Protein AF-A0A0Q4CAH5-F1 (afdb_monomer)

pLDDT: mean 85.8, std 16.08, range [36.84, 98.38]

Radius of gyration: 21.24 Å; Cα contacts (8 Å, |Δi|>4): 139; chains: 1; bounding box: 68×34×59 Å

Solvent-accessible surface area (backbone atoms only — not comparable to full-atom values): 9727 Å² total; per-residue (Å²): 132,86,78,57,84,65,54,64,58,37,72,72,32,69,53,80,84,37,87,45,53,77,72,37,86,47,61,78,42,57,72,58,44,36,51,49,37,46,50,56,37,55,53,45,69,64,48,43,64,56,36,36,74,70,68,78,38,57,64,71,57,48,50,54,51,51,53,28,36,49,38,50,31,36,29,37,44,18,53,72,70,58,47,84,58,63,48,62,73,92,46,48,67,53,35,48,53,52,40,52,51,52,48,48,53,51,37,50,55,20,59,78,68,78,43,72,49,71,69,55,48,54,52,44,40,37,48,49,19,59,47,53,57,71,38,93,84,40,57,59,68,59,54,30,53,52,51,44,50,53,53,51,52,51,51,51,53,52,52,53,66,71,63,57,69,77,79,78,74,80,81,124

Nearest PDB structures (foldseek):
  2rld-assembly1_B  TM=5.161E-01  e=2.161E-01  Bacteroides thetaiotaomicron VPI-5482
  2rld-assembly1_E  TM=5.216E-01  e=5.376E-01  Bacteroides thetaiotaomicron VPI-5482
  2rld-assembly1_D  TM=4.704E-01  e=2.219E+00  Bacteroides thetaiotaomicron VPI-5482

Structure (mmCIF, N/CA/C/O backbone):
data_AF-A0A0Q4CAH5-F1
#
_entry.id   AF-A0A0Q4CAH5-F1
#
loop_
_atom_site.group_PDB
_atom_site.id
_atom_site.type_symbol
_atom_site.label_atom_id
_atom_site.label_alt_id
_atom_site.label_comp_id
_atom_site.label_asym_id
_atom_site.label_entity_id
_atom_site.label_seq_id
_atom_site.pdbx_PDB_ins_code
_atom_site.Cartn_x
_atom_site.Cartn_y
_atom_site.Cartn_z
_atom_site.occupancy
_atom_site.B_iso_or_equiv
_atom_site.auth_seq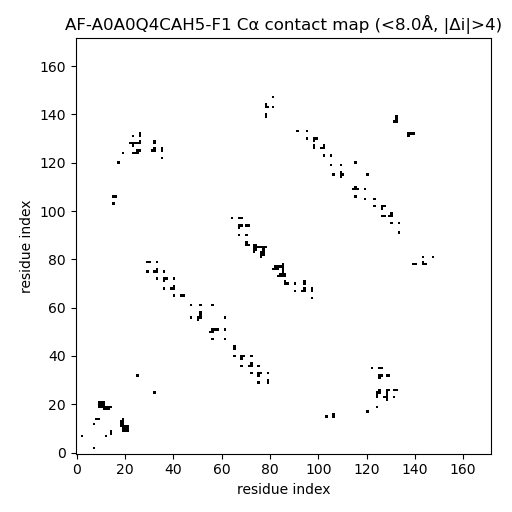_id
_atom_site.auth_comp_id
_atom_site.auth_asym_id
_atom_site.auth_atom_id
_atom_site.pdbx_PDB_model_num
ATOM 1 N N . MET A 1 1 ? -16.200 12.666 -22.962 1.00 37.78 1 MET A N 1
ATOM 2 C CA . MET A 1 1 ? -15.713 11.480 -22.227 1.00 37.78 1 MET A CA 1
ATOM 3 C C . MET A 1 1 ? -16.394 11.469 -20.871 1.00 37.78 1 MET A C 1
ATOM 5 O O . MET A 1 1 ? -16.226 12.427 -20.129 1.00 37.78 1 MET A O 1
ATOM 9 N N . ASN A 1 2 ? -17.229 10.465 -20.598 1.00 36.84 2 ASN A N 1
ATOM 10 C CA . ASN A 1 2 ? -17.862 10.298 -19.287 1.00 36.84 2 ASN A CA 1
ATOM 11 C C . ASN A 1 2 ? -16.772 9.969 -18.264 1.00 36.84 2 ASN A C 1
ATOM 13 O O . ASN A 1 2 ? -16.059 8.984 -18.446 1.00 36.84 2 ASN A O 1
ATOM 17 N N . ARG A 1 3 ? -16.631 10.789 -17.217 1.00 42.47 3 ARG A N 1
ATOM 18 C CA . ARG A 1 3 ? -15.782 10.445 -16.073 1.00 42.47 3 ARG A CA 1
ATOM 19 C C . ARG A 1 3 ? -16.365 9.194 -15.403 1.00 42.47 3 ARG A C 1
ATOM 21 O O . ARG A 1 3 ? -17.568 9.180 -15.137 1.00 42.47 3 ARG A O 1
ATOM 28 N N . PRO A 1 4 ? -15.573 8.142 -15.148 1.00 45.41 4 PRO A N 1
ATOM 29 C CA . PRO A 1 4 ? -16.056 7.003 -14.384 1.00 45.41 4 PRO A CA 1
ATOM 30 C C . PRO A 1 4 ? -16.507 7.462 -12.988 1.00 45.41 4 PRO A C 1
ATOM 32 O O . PRO A 1 4 ? -15.860 8.287 -12.346 1.00 45.41 4 PRO A O 1
ATOM 35 N N . ARG A 1 5 ? -17.630 6.908 -12.516 1.00 52.06 5 ARG A N 1
ATOM 36 C CA . ARG A 1 5 ? -18.368 7.283 -11.287 1.00 52.06 5 ARG A CA 1
ATOM 37 C C . ARG A 1 5 ? -17.530 7.251 -9.994 1.00 52.06 5 ARG A C 1
ATOM 39 O O . ARG A 1 5 ? -17.939 7.780 -8.969 1.00 52.06 5 ARG A O 1
ATOM 46 N N . PHE A 1 6 ? -16.364 6.608 -10.027 1.00 51.28 6 PHE A N 1
ATOM 47 C CA . PHE A 1 6 ? -15.406 6.551 -8.925 1.00 51.28 6 PHE A CA 1
ATOM 48 C C . PHE A 1 6 ? -14.416 7.730 -8.932 1.00 51.28 6 PHE A C 1
ATOM 50 O O . PHE A 1 6 ? -14.071 8.220 -7.861 1.00 51.28 6 PHE A O 1
ATOM 57 N N . MET A 1 7 ? -14.042 8.266 -10.102 1.00 49.19 7 MET A N 1
ATOM 58 C CA . MET A 1 7 ? -13.255 9.505 -10.183 1.00 49.19 7 MET A CA 1
ATOM 59 C C . MET A 1 7 ? -14.029 10.697 -9.602 1.00 49.19 7 MET A C 1
ATOM 61 O O . MET A 1 7 ? -13.418 11.632 -9.104 1.00 49.19 7 MET A O 1
ATOM 65 N N . GLU A 1 8 ? -15.365 10.647 -9.545 1.00 49.75 8 GLU A N 1
ATOM 66 C CA . GLU A 1 8 ? -16.169 11.633 -8.802 1.00 49.75 8 GLU A CA 1
ATOM 67 C C . GLU A 1 8 ? -15.895 11.627 -7.285 1.00 49.75 8 GLU A C 1
ATOM 69 O O . GLU A 1 8 ? -16.067 12.664 -6.647 1.00 49.75 8 GLU A O 1
ATOM 74 N N . ARG A 1 9 ? -15.405 10.518 -6.702 1.00 51.62 9 ARG A N 1
ATOM 75 C CA . ARG A 1 9 ? -14.973 10.481 -5.290 1.00 51.62 9 ARG A CA 1
ATOM 76 C C . ARG A 1 9 ? -13.658 11.231 -5.047 1.00 51.62 9 ARG A C 1
ATOM 78 O O . ARG A 1 9 ? -13.466 11.719 -3.939 1.00 51.62 9 ARG A O 1
ATOM 85 N N . PHE A 1 10 ? -12.789 11.343 -6.056 1.00 50.12 10 PHE A N 1
ATOM 86 C CA . PHE A 1 10 ? -11.468 11.989 -5.961 1.00 50.12 10 PHE A CA 1
ATOM 87 C C . PHE A 1 10 ? -11.423 13.395 -6.584 1.00 50.12 10 PHE A C 1
ATOM 89 O O . PHE A 1 10 ? -10.611 14.222 -6.186 1.00 50.12 10 PHE A O 1
ATOM 96 N N . ALA A 1 11 ? -12.319 13.712 -7.525 1.00 45.41 11 ALA A N 1
ATOM 97 C CA . ALA A 1 11 ? -12.217 14.890 -8.393 1.00 45.41 11 ALA A CA 1
ATOM 98 C C . ALA A 1 11 ? -12.512 16.255 -7.734 1.00 45.41 11 ALA A C 1
ATOM 100 O O . ALA A 1 11 ? -12.377 17.274 -8.414 1.00 45.41 11 ALA A O 1
ATOM 101 N N . LYS A 1 12 ? -12.954 16.279 -6.469 1.00 50.06 12 LYS A N 1
ATOM 102 C CA . LYS A 1 12 ? -13.097 17.431 -5.546 1.00 50.06 12 LYS A CA 1
ATOM 103 C C . LYS A 1 12 ? -14.030 16.986 -4.421 1.00 50.06 12 LYS A C 1
ATOM 105 O O . LYS A 1 12 ? -15.226 17.263 -4.440 1.00 50.06 12 LYS A O 1
ATOM 110 N N . GLY A 1 13 ? -13.512 16.234 -3.465 1.00 54.84 13 GLY A N 1
ATOM 111 C CA . GLY A 1 13 ? -14.344 15.698 -2.400 1.00 54.84 13 GLY A CA 1
ATOM 112 C C . GLY A 1 13 ? -13.490 15.379 -1.203 1.00 54.84 13 GLY A C 1
ATOM 113 O O . GLY A 1 13 ? -12.493 14.680 -1.321 1.00 54.84 13 GLY A O 1
ATOM 114 N N . ILE A 1 14 ? -13.867 15.933 -0.060 1.00 58.03 14 ILE A N 1
ATOM 115 C CA . ILE A 1 14 ? -13.258 15.611 1.221 1.00 58.03 14 ILE A CA 1
ATOM 116 C C . ILE A 1 14 ? -13.319 14.088 1.397 1.00 58.03 14 ILE A C 1
ATOM 118 O O . ILE A 1 14 ? -14.406 13.535 1.574 1.00 58.03 14 ILE A O 1
ATOM 122 N N . TRP A 1 15 ? -12.178 13.403 1.356 1.00 64.25 15 TRP A N 1
ATOM 123 C CA . TRP A 1 15 ? -12.133 11.984 1.673 1.00 64.25 15 TRP A CA 1
ATOM 124 C C . TRP A 1 15 ? -11.816 11.823 3.151 1.00 64.25 15 TRP A C 1
ATOM 126 O O . TRP A 1 15 ? -10.702 12.099 3.583 1.00 64.25 15 TRP A O 1
ATOM 136 N N . ARG A 1 16 ? -12.821 11.426 3.943 1.00 64.69 16 ARG A N 1
ATOM 137 C CA . ARG A 1 16 ? -12.676 11.207 5.397 1.00 64.69 16 ARG A CA 1
ATOM 138 C C . ARG A 1 16 ? -12.013 12.396 6.117 1.00 64.69 16 ARG A C 1
ATOM 140 O O . ARG A 1 16 ? -11.151 12.229 6.967 1.00 64.69 16 ARG A O 1
ATOM 147 N N . GLY A 1 17 ? -12.396 13.615 5.733 1.00 60.41 17 GLY A N 1
ATOM 148 C CA . GLY A 1 17 ? -11.850 14.861 6.287 1.00 60.41 17 GLY A CA 1
ATOM 149 C C . GLY A 1 17 ? -10.631 15.432 5.548 1.00 60.41 17 GLY A C 1
ATOM 150 O O . GLY A 1 17 ? -10.267 16.577 5.803 1.00 60.41 17 GLY A O 1
ATOM 151 N N . LEU A 1 18 ? -10.035 14.702 4.600 1.00 65.81 18 LEU A N 1
ATOM 152 C CA . LEU A 1 18 ? -8.860 15.141 3.843 1.00 65.81 18 LEU A CA 1
ATOM 153 C C . LEU A 1 18 ? -9.238 15.772 2.508 1.00 65.81 18 LEU A C 1
ATOM 155 O O . LEU A 1 18 ? -10.035 15.225 1.750 1.00 65.81 18 LEU A O 1
ATOM 159 N N . ASN A 1 19 ? -8.604 16.897 2.181 1.00 69.31 19 ASN A N 1
ATOM 160 C CA . ASN A 1 19 ? -8.652 17.430 0.827 1.00 69.31 19 ASN A CA 1
ATOM 161 C C . ASN A 1 19 ? -7.736 16.582 -0.066 1.00 69.31 19 ASN A C 1
ATOM 163 O O . ASN A 1 19 ? -6.523 16.532 0.151 1.00 69.31 19 ASN A O 1
ATOM 167 N N . VAL A 1 20 ? -8.325 15.884 -1.032 1.00 69.50 20 VAL A N 1
ATOM 168 C CA . VAL A 1 20 ? -7.602 15.019 -1.965 1.00 69.50 20 VAL A CA 1
ATOM 169 C C . VAL A 1 20 ? -7.645 15.660 -3.344 1.00 69.50 20 VAL A C 1
ATOM 171 O O . VAL A 1 20 ? -8.713 16.022 -3.835 1.00 69.50 20 VAL A O 1
ATOM 174 N N . GLN A 1 21 ? -6.466 15.84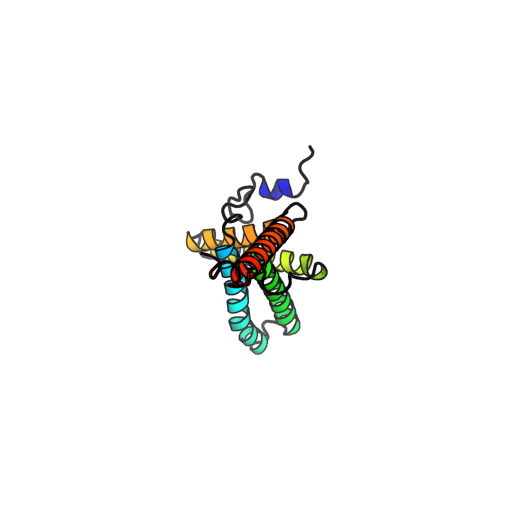7 -3.933 1.00 71.50 21 GLN A N 1
ATOM 175 C CA . GLN A 1 21 ? -6.320 16.253 -5.328 1.00 71.50 21 GLN A CA 1
ATOM 176 C C . GLN A 1 21 ? -6.321 15.014 -6.229 1.00 71.50 21 GLN A C 1
ATOM 178 O O . GLN A 1 21 ? -6.034 13.909 -5.768 1.00 71.50 21 GLN A O 1
ATOM 183 N N . ASP A 1 22 ? -6.637 15.210 -7.507 1.00 68.75 22 ASP A N 1
ATOM 184 C CA . ASP A 1 22 ? -6.569 14.170 -8.532 1.00 68.75 22 ASP A CA 1
ATOM 185 C C . ASP A 1 22 ? -5.575 14.604 -9.629 1.00 68.75 22 ASP A C 1
ATOM 187 O O . ASP A 1 22 ? -5.876 15.556 -10.363 1.00 68.75 22 ASP A O 1
ATOM 191 N N . PRO A 1 23 ? -4.387 13.973 -9.723 1.00 77.06 23 PRO A N 1
ATOM 192 C CA . PRO A 1 23 ? -3.894 12.880 -8.873 1.00 77.06 23 PRO A CA 1
ATOM 193 C C . PRO A 1 23 ? -3.508 13.345 -7.449 1.00 77.06 23 PRO A C 1
ATOM 195 O O . PRO A 1 23 ? -3.290 14.542 -7.230 1.00 77.06 23 PRO A O 1
ATOM 198 N N . PRO A 1 24 ? -3.382 12.417 -6.475 1.00 84.19 24 PRO A N 1
ATOM 199 C CA . PRO A 1 24 ? -2.828 12.731 -5.159 1.00 84.19 24 PRO A CA 1
ATOM 200 C C . PRO A 1 24 ? -1.425 13.328 -5.285 1.00 84.19 24 PRO A C 1
ATOM 202 O O . PRO A 1 24 ? -0.643 12.892 -6.128 1.00 84.19 24 PRO A O 1
ATOM 205 N N . TRP A 1 25 ? -1.071 14.289 -4.427 1.00 85.19 25 TRP A N 1
ATOM 206 C CA . TRP A 1 25 ? 0.215 14.991 -4.554 1.00 85.19 25 TRP A CA 1
ATOM 207 C C . TRP A 1 25 ? 1.423 14.044 -4.455 1.00 85.19 25 TRP A C 1
ATOM 209 O O . TRP A 1 25 ? 2.383 14.213 -5.196 1.00 85.19 25 TRP A O 1
ATOM 219 N N . ALA A 1 26 ? 1.330 13.011 -3.609 1.00 89.19 26 ALA A N 1
ATOM 220 C CA . ALA A 1 26 ? 2.376 12.010 -3.403 1.00 89.19 26 ALA A CA 1
ATOM 221 C C . ALA A 1 26 ? 2.401 10.905 -4.480 1.00 89.19 26 ALA A C 1
ATOM 223 O O . ALA A 1 26 ? 3.180 9.962 -4.378 1.00 89.19 26 ALA A O 1
ATOM 224 N N . ALA A 1 27 ? 1.553 10.972 -5.517 1.00 90.06 27 ALA A N 1
ATOM 225 C CA . ALA A 1 27 ? 1.481 9.932 -6.550 1.00 90.06 27 ALA A CA 1
ATOM 226 C C . ALA A 1 27 ? 2.783 9.781 -7.355 1.00 90.06 27 ALA A C 1
ATOM 228 O O . ALA A 1 27 ? 2.977 8.761 -8.003 1.00 90.06 27 ALA A O 1
ATOM 229 N N . GLY A 1 28 ? 3.672 10.779 -7.341 1.00 90.94 28 GLY A N 1
ATOM 230 C CA . GLY A 1 28 ? 4.987 10.705 -7.986 1.00 90.94 28 GLY A CA 1
ATOM 231 C C . GLY A 1 28 ? 6.122 10.215 -7.081 1.00 90.94 28 GLY A C 1
ATOM 232 O O . GLY A 1 28 ? 7.193 9.883 -7.588 1.00 90.94 28 GLY A O 1
ATOM 233 N N . ASP A 1 29 ? 5.910 10.137 -5.766 1.00 93.75 29 ASP A N 1
ATOM 234 C CA . ASP A 1 29 ? 6.984 9.967 -4.780 1.00 93.75 29 ASP A CA 1
ATOM 235 C C . ASP A 1 29 ? 7.284 8.482 -4.530 1.00 93.75 29 ASP A C 1
ATOM 237 O O . ASP A 1 29 ? 7.201 7.976 -3.413 1.00 93.75 29 ASP A O 1
ATOM 241 N N . TYR A 1 30 ? 7.610 7.738 -5.593 1.00 94.75 30 TYR A N 1
ATOM 242 C CA . TYR A 1 30 ? 7.693 6.271 -5.552 1.00 94.75 30 TYR A CA 1
ATOM 243 C C . TYR A 1 30 ? 8.585 5.696 -4.432 1.00 94.75 30 TYR A C 1
ATOM 245 O O . TYR A 1 30 ? 8.168 4.709 -3.819 1.00 94.75 30 TYR A O 1
ATOM 253 N N . PRO A 1 31 ? 9.771 6.262 -4.117 1.00 95.44 31 PRO A N 1
ATOM 254 C CA . PRO A 1 31 ? 10.565 5.797 -2.978 1.00 95.44 31 PRO A CA 1
ATOM 255 C C . PRO A 1 31 ? 9.838 5.954 -1.637 1.00 95.44 31 PRO A C 1
ATOM 257 O O . PRO A 1 31 ? 9.878 5.043 -0.812 1.00 95.44 31 PRO A O 1
ATOM 260 N N . ASP A 1 32 ? 9.127 7.064 -1.440 1.00 96.25 32 ASP A N 1
ATOM 261 C CA . ASP A 1 32 ? 8.396 7.338 -0.201 1.00 96.25 32 ASP A CA 1
ATOM 262 C C . ASP A 1 32 ? 7.113 6.501 -0.107 1.00 96.25 32 ASP A C 1
ATOM 264 O O . ASP A 1 32 ? 6.726 6.069 0.980 1.00 96.25 32 ASP A O 1
ATOM 268 N N . LEU A 1 33 ? 6.482 6.181 -1.242 1.00 97.19 33 LEU A N 1
ATOM 269 C CA . LEU A 1 33 ? 5.374 5.224 -1.300 1.00 97.19 33 LEU A CA 1
ATOM 270 C C . LEU A 1 33 ? 5.823 3.816 -0.886 1.00 97.19 33 LEU A C 1
ATOM 272 O O . LEU A 1 33 ? 5.137 3.166 -0.092 1.00 97.19 33 LEU A O 1
ATOM 276 N N . LEU A 1 34 ? 6.993 3.366 -1.352 1.00 97.81 34 LEU A N 1
ATOM 277 C CA . LEU A 1 34 ? 7.585 2.107 -0.898 1.00 97.81 34 LEU A CA 1
ATOM 278 C C . LEU A 1 34 ? 7.910 2.153 0.603 1.00 97.81 34 LEU A C 1
ATOM 280 O O . LEU A 1 34 ? 7.473 1.268 1.339 1.00 97.81 34 LEU A O 1
ATOM 284 N N . ALA A 1 35 ? 8.583 3.204 1.079 1.00 97.75 35 ALA A N 1
ATOM 285 C CA . ALA A 1 35 ? 8.911 3.358 2.498 1.00 97.75 35 ALA A CA 1
ATOM 286 C C . ALA A 1 35 ? 7.651 3.367 3.388 1.00 97.75 35 ALA A C 1
ATOM 288 O O . ALA A 1 35 ? 7.630 2.766 4.466 1.00 97.75 35 ALA A O 1
ATOM 289 N N . MET A 1 36 ? 6.565 3.995 2.924 1.00 98.00 36 MET A N 1
ATOM 290 C CA . MET A 1 36 ? 5.270 3.975 3.603 1.00 98.00 36 MET A CA 1
ATOM 291 C C . MET A 1 36 ? 4.680 2.560 3.661 1.00 98.00 36 MET A C 1
ATOM 293 O O . MET A 1 36 ? 4.224 2.124 4.722 1.00 98.00 36 MET A O 1
ATOM 297 N N . ALA A 1 37 ? 4.696 1.822 2.548 1.00 98.06 37 ALA A N 1
ATOM 298 C CA . ALA A 1 37 ? 4.214 0.442 2.501 1.00 98.06 37 ALA A CA 1
ATOM 299 C C . ALA A 1 37 ? 5.004 -0.477 3.452 1.00 98.06 37 ALA A C 1
ATOM 301 O O . ALA A 1 37 ? 4.404 -1.237 4.220 1.00 98.06 37 ALA A O 1
ATOM 302 N N . GLU A 1 38 ? 6.333 -0.361 3.458 1.00 98.38 38 GLU A N 1
ATOM 303 C CA . GLU A 1 38 ? 7.222 -1.106 4.355 1.00 98.38 38 GLU A CA 1
ATOM 304 C C . GLU A 1 38 ? 6.962 -0.760 5.824 1.00 98.38 38 GLU A C 1
ATOM 306 O O . GLU A 1 38 ? 6.804 -1.656 6.657 1.00 98.38 38 GLU A O 1
ATOM 311 N N . GLY A 1 39 ? 6.828 0.530 6.148 1.00 97.88 39 GLY A N 1
ATOM 312 C CA . GLY A 1 39 ? 6.503 0.989 7.498 1.00 97.88 39 GLY A CA 1
ATOM 313 C C . GLY A 1 39 ? 5.157 0.454 7.998 1.00 97.88 39 GLY A C 1
ATOM 314 O O . GLY A 1 39 ? 5.043 0.009 9.147 1.00 97.88 39 GLY A O 1
ATOM 315 N N .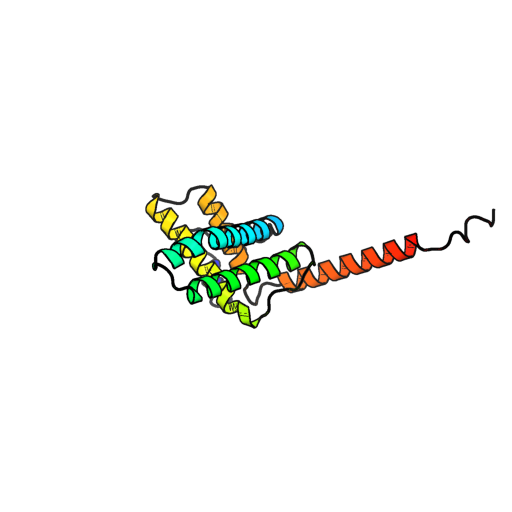 MET A 1 40 ? 4.143 0.427 7.129 1.00 97.62 40 MET A N 1
ATOM 316 C CA . MET A 1 40 ? 2.829 -0.142 7.439 1.00 97.62 40 MET A CA 1
ATOM 317 C C . MET A 1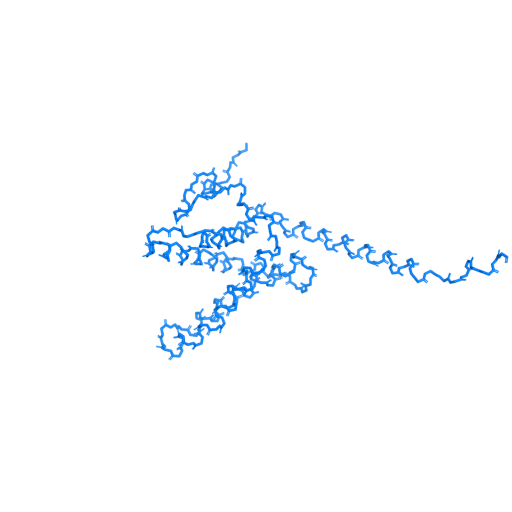 40 ? 2.884 -1.648 7.717 1.00 97.62 40 MET A C 1
ATOM 319 O O . MET A 1 40 ? 2.190 -2.109 8.631 1.00 97.62 40 MET A O 1
ATOM 323 N N . LEU A 1 41 ? 3.687 -2.406 6.966 1.00 98.19 41 LEU A N 1
ATOM 324 C CA . LEU A 1 41 ? 3.892 -3.836 7.204 1.00 98.19 41 LEU A CA 1
ATOM 325 C C . LEU A 1 41 ? 4.666 -4.073 8.508 1.00 98.19 41 LEU A C 1
ATOM 327 O O . LEU A 1 41 ? 4.206 -4.828 9.365 1.00 98.19 41 LEU A O 1
ATOM 331 N N . ALA A 1 42 ? 5.791 -3.381 8.700 1.00 98.19 42 ALA A N 1
ATOM 332 C CA . ALA A 1 42 ? 6.659 -3.541 9.866 1.00 98.19 42 ALA A CA 1
ATOM 333 C C . ALA A 1 42 ? 5.939 -3.213 11.185 1.00 98.19 42 ALA A C 1
ATOM 335 O O . ALA A 1 42 ? 6.098 -3.913 12.188 1.00 98.19 42 ALA A O 1
ATOM 336 N N . SER A 1 43 ? 5.103 -2.170 11.188 1.00 96.62 43 SER A N 1
ATOM 337 C CA . SER A 1 43 ? 4.269 -1.815 12.343 1.00 96.62 43 SER A CA 1
ATOM 338 C C . SER A 1 43 ? 3.316 -2.953 12.731 1.00 96.62 43 SER A C 1
ATOM 340 O O . SER A 1 43 ? 3.205 -3.320 13.904 1.00 96.62 43 SER A O 1
ATOM 342 N N . ARG A 1 44 ? 2.675 -3.581 11.740 1.00 96.81 44 ARG A N 1
ATOM 343 C CA . ARG A 1 44 ? 1.727 -4.685 11.947 1.00 96.81 44 ARG A CA 1
ATOM 344 C C . ARG A 1 44 ? 2.413 -5.966 12.392 1.00 96.81 44 ARG A C 1
ATOM 346 O O . ARG A 1 44 ? 1.948 -6.592 13.338 1.00 96.81 44 ARG A O 1
ATOM 353 N N . GLN A 1 45 ? 3.553 -6.302 11.791 1.00 97.94 45 GLN A N 1
ATOM 354 C CA . GLN A 1 45 ? 4.380 -7.438 12.212 1.00 97.94 45 GLN A CA 1
ATOM 355 C C . GLN A 1 45 ? 4.791 -7.335 13.684 1.00 97.94 45 GLN A C 1
ATOM 357 O O . GLN A 1 45 ? 4.841 -8.344 14.381 1.00 97.94 45 GLN A O 1
ATOM 362 N N . ARG A 1 46 ? 5.041 -6.116 14.174 1.00 97.38 46 ARG A N 1
ATOM 363 C CA . ARG A 1 46 ? 5.367 -5.873 15.583 1.00 97.38 46 ARG A CA 1
ATOM 364 C C . ARG A 1 46 ? 4.145 -5.977 16.497 1.00 97.38 46 ARG A C 1
ATOM 366 O O . ARG A 1 46 ? 4.236 -6.583 17.557 1.00 97.38 46 ARG A O 1
ATOM 373 N N . ARG A 1 47 ? 3.015 -5.378 16.105 1.00 96.25 47 ARG A N 1
ATOM 374 C CA . ARG A 1 47 ? 1.838 -5.203 16.975 1.00 96.25 47 ARG A CA 1
ATOM 375 C C . ARG A 1 47 ? 0.898 -6.412 17.001 1.00 96.25 47 ARG A C 1
ATOM 377 O O . ARG A 1 47 ? 0.351 -6.735 18.051 1.00 96.25 47 ARG A O 1
ATOM 384 N N . PHE A 1 48 ? 0.673 -7.074 15.868 1.00 96.69 48 PHE A N 1
ATOM 385 C CA . PHE A 1 48 ? -0.331 -8.141 15.768 1.00 96.69 48 PHE A CA 1
ATOM 386 C C . PHE A 1 48 ? -0.070 -9.344 16.682 1.00 96.69 48 PHE A C 1
ATOM 388 O O . PHE A 1 48 ? -1.035 -9.803 17.291 1.00 96.69 48 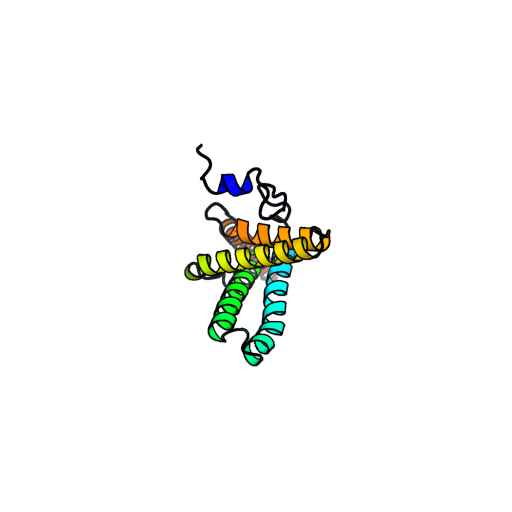PHE A O 1
ATOM 395 N N . PRO A 1 49 ? 1.176 -9.823 16.878 1.00 97.31 49 PRO A N 1
ATOM 396 C CA . PRO A 1 49 ? 1.428 -10.936 17.794 1.00 97.31 49 PRO A CA 1
ATOM 397 C C . PRO A 1 49 ? 0.946 -10.671 19.225 1.00 97.31 49 PRO A C 1
ATOM 399 O O . PRO A 1 49 ? 0.483 -11.583 19.908 1.00 97.31 49 PRO A O 1
ATOM 402 N N . GLU A 1 50 ? 1.035 -9.424 19.692 1.00 96.38 50 GLU A N 1
ATOM 403 C CA . GLU A 1 50 ? 0.552 -9.039 21.019 1.00 96.38 50 GLU A CA 1
ATOM 404 C C . GLU A 1 50 ? -0.977 -9.003 21.080 1.00 96.38 50 GLU A C 1
ATOM 406 O O . GLU A 1 50 ? -1.552 -9.507 22.042 1.00 96.38 50 GLU A O 1
ATOM 411 N N . LEU A 1 51 ? -1.637 -8.483 20.039 1.00 95.75 51 LEU A N 1
ATOM 412 C CA . LEU A 1 51 ? -3.102 -8.455 19.950 1.00 95.75 51 LEU A CA 1
ATOM 413 C C . LEU A 1 51 ? -3.701 -9.865 19.892 1.00 95.75 51 LEU A C 1
ATOM 415 O O . LEU A 1 51 ? -4.688 -10.146 20.571 1.00 95.75 51 LEU A O 1
ATOM 419 N N . VAL A 1 52 ? -3.071 -10.772 19.141 1.00 97.81 52 VAL A N 1
ATOM 420 C CA . VAL A 1 52 ? -3.501 -12.174 19.081 1.00 97.81 52 VAL A CA 1
ATOM 421 C C . VAL A 1 52 ? -3.328 -12.852 20.437 1.00 97.81 52 VAL A C 1
ATOM 423 O O . VAL A 1 52 ? -4.248 -13.505 20.923 1.00 97.81 52 VAL A O 1
ATOM 426 N N . ARG A 1 53 ? -2.185 -12.647 21.107 1.00 97.19 53 ARG A N 1
ATOM 427 C CA . ARG A 1 53 ? -1.948 -13.202 22.450 1.00 97.19 53 ARG A CA 1
ATOM 428 C C . ARG A 1 53 ? -2.935 -12.663 23.488 1.00 97.19 53 ARG A C 1
ATOM 430 O O . ARG A 1 53 ? -3.318 -13.394 24.394 1.00 97.19 53 ARG A O 1
ATOM 437 N N . ALA A 1 54 ? -3.342 -11.403 23.353 1.00 96.75 54 ALA A N 1
ATOM 438 C CA . ALA A 1 54 ? -4.343 -10.769 24.206 1.00 96.75 54 ALA A CA 1
ATOM 439 C C . ALA A 1 54 ? -5.790 -11.195 23.883 1.00 96.75 54 ALA A C 1
ATOM 441 O O . ALA A 1 54 ? -6.706 -10.789 24.594 1.00 96.75 54 ALA A O 1
ATOM 442 N N . GLY A 1 55 ? -6.016 -11.979 22.822 1.00 96.88 55 GLY A N 1
ATOM 443 C CA . GLY A 1 55 ? -7.349 -12.408 22.391 1.00 96.88 55 GLY A CA 1
ATOM 444 C C . GLY A 1 55 ? -8.202 -11.295 21.775 1.00 96.88 55 GLY A C 1
ATOM 445 O O . GLY A 1 55 ? -9.400 -11.480 21.590 1.00 96.88 55 GLY A O 1
ATOM 446 N N . THR A 1 56 ? -7.610 -10.140 21.453 1.00 96.75 56 THR A N 1
ATOM 447 C CA . THR A 1 56 ? -8.313 -8.995 20.843 1.00 96.75 56 THR A CA 1
ATOM 448 C C . THR A 1 56 ? -8.314 -9.044 19.315 1.00 96.75 56 THR A C 1
ATOM 450 O O . THR A 1 56 ? -8.974 -8.231 18.670 1.00 96.75 56 THR A O 1
ATOM 453 N N . MET A 1 57 ? -7.587 -9.997 18.727 1.00 96.62 57 MET A N 1
ATOM 454 C CA . MET A 1 57 ? -7.524 -10.248 17.290 1.00 96.62 57 MET A CA 1
ATOM 455 C C . MET A 1 57 ? -7.395 -11.750 17.027 1.00 96.62 57 MET A C 1
ATOM 457 O O . MET A 1 57 ? -6.612 -12.436 17.679 1.00 96.62 57 MET A O 1
ATOM 461 N N . GLU A 1 58 ? -8.124 -12.264 16.040 1.00 97.81 58 GLU A N 1
ATOM 462 C CA . GLU A 1 58 ? -7.959 -13.647 15.589 1.00 97.81 58 GLU A CA 1
ATOM 463 C C . GLU A 1 58 ? -6.684 -13.816 14.752 1.00 97.81 58 GLU A C 1
ATOM 465 O O . GLU A 1 58 ? -6.374 -12.972 13.906 1.00 97.81 58 GLU A O 1
ATOM 470 N N . GLN A 1 59 ? -5.985 -14.946 14.915 1.00 97.44 59 GLN A N 1
ATOM 471 C CA . GLN A 1 59 ? -4.773 -15.262 14.145 1.00 97.44 59 GLN A CA 1
ATOM 472 C C . GLN A 1 59 ? -5.021 -15.199 12.630 1.00 97.44 59 GLN A C 1
ATOM 474 O O . GLN A 1 59 ? -4.258 -14.565 11.911 1.00 97.44 59 GLN A O 1
ATOM 479 N N . ALA A 1 60 ? -6.135 -15.762 12.151 1.00 97.44 60 ALA A N 1
ATOM 480 C CA . ALA A 1 60 ? -6.487 -15.736 10.731 1.00 97.44 60 ALA A CA 1
ATOM 481 C C . ALA A 1 60 ? -6.664 -14.304 10.190 1.00 97.44 60 ALA A C 1
ATOM 483 O O . ALA A 1 60 ? -6.280 -14.009 9.059 1.00 97.44 60 ALA A O 1
ATOM 484 N N . THR A 1 61 ? -7.200 -13.393 11.011 1.00 96.25 61 THR A N 1
ATOM 485 C CA . THR A 1 61 ? -7.331 -11.974 10.654 1.00 96.25 61 THR A CA 1
ATOM 486 C C . THR A 1 61 ? -5.963 -11.297 10.581 1.00 96.25 61 THR A C 1
ATOM 488 O O . THR A 1 61 ? -5.703 -10.540 9.643 1.00 96.25 61 THR A O 1
ATOM 491 N N . ALA A 1 62 ? -5.078 -11.580 11.541 1.00 96.75 62 ALA A N 1
ATOM 492 C CA . ALA A 1 62 ? -3.709 -11.073 11.528 1.00 96.75 62 ALA A CA 1
ATOM 493 C C . ALA A 1 62 ? -2.958 -11.541 10.271 1.00 96.75 62 ALA A C 1
ATOM 495 O O . ALA A 1 62 ? -2.365 -10.719 9.571 1.00 96.75 62 ALA A O 1
ATOM 496 N N . ASP A 1 63 ? -3.049 -12.830 9.946 1.00 97.81 63 ASP A N 1
ATOM 497 C CA . ASP A 1 63 ? -2.381 -13.437 8.793 1.00 97.81 63 ASP A CA 1
ATOM 498 C C . ASP A 1 63 ? -2.892 -12.857 7.470 1.00 97.81 63 ASP A C 1
ATOM 500 O O . ASP A 1 63 ? -2.095 -12.476 6.612 1.00 97.81 63 ASP A O 1
ATOM 504 N N . ALA A 1 64 ? -4.213 -12.714 7.318 1.00 96.56 64 ALA A N 1
ATOM 505 C CA . ALA A 1 64 ? -4.814 -12.126 6.123 1.00 96.56 64 ALA A CA 1
ATOM 506 C C . ALA A 1 64 ? -4.364 -10.672 5.910 1.00 96.56 64 ALA A C 1
ATOM 508 O O . ALA A 1 64 ? -4.035 -10.273 4.790 1.00 96.56 64 ALA A O 1
ATOM 509 N N . GLN A 1 65 ? -4.295 -9.881 6.986 1.00 96.50 65 GLN A N 1
ATOM 510 C CA . GLN A 1 65 ? -3.790 -8.514 6.903 1.00 96.50 65 GLN A CA 1
ATOM 511 C C . GLN A 1 65 ? -2.298 -8.488 6.559 1.00 96.50 65 GLN A C 1
ATOM 513 O O . GLN A 1 65 ? -1.902 -7.760 5.650 1.00 96.50 65 GLN A O 1
ATOM 518 N N . LEU A 1 66 ? -1.468 -9.292 7.228 1.00 97.69 66 LEU A N 1
ATOM 519 C CA . LEU A 1 66 ? -0.036 -9.368 6.927 1.00 97.69 66 LEU A CA 1
ATOM 520 C C . LEU A 1 66 ? 0.215 -9.778 5.473 1.00 97.69 66 LEU A C 1
ATOM 522 O O . LEU A 1 66 ? 1.057 -9.168 4.818 1.00 97.69 66 LEU A O 1
ATOM 526 N N . ALA A 1 67 ? -0.555 -10.730 4.943 1.00 97.81 67 ALA A N 1
ATOM 527 C CA . ALA A 1 67 ? -0.480 -11.135 3.544 1.00 97.81 67 ALA A CA 1
ATOM 528 C C . ALA A 1 67 ? -0.840 -9.986 2.585 1.00 97.81 67 ALA A C 1
ATOM 530 O O . ALA A 1 67 ? -0.135 -9.767 1.599 1.00 97.81 67 ALA A O 1
ATOM 531 N N . ALA A 1 68 ? -1.886 -9.207 2.882 1.00 97.69 68 ALA A N 1
ATOM 532 C CA . ALA A 1 68 ? -2.262 -8.053 2.066 1.00 97.69 68 ALA A CA 1
ATOM 533 C C . ALA A 1 68 ? -1.163 -6.974 2.051 1.00 97.69 68 ALA A C 1
ATOM 535 O O . ALA A 1 68 ? -0.794 -6.492 0.981 1.00 97.69 68 ALA A O 1
ATOM 536 N N . TYR A 1 69 ? -0.591 -6.627 3.210 1.00 98.00 69 TYR A N 1
ATOM 537 C CA . TYR A 1 69 ? 0.498 -5.643 3.281 1.00 98.00 69 TYR A CA 1
ATOM 538 C C . TYR A 1 69 ? 1.799 -6.152 2.659 1.00 98.00 69 TYR A C 1
ATOM 540 O O . TYR A 1 69 ? 2.477 -5.385 1.980 1.00 98.00 69 TYR A O 1
ATOM 548 N N . ALA A 1 70 ? 2.121 -7.439 2.809 1.00 98.12 70 ALA A N 1
ATOM 549 C CA . ALA A 1 70 ? 3.255 -8.051 2.122 1.00 98.12 70 ALA A CA 1
ATOM 550 C C . ALA A 1 70 ? 3.093 -7.986 0.597 1.00 98.12 70 ALA A C 1
ATOM 552 O O . ALA A 1 70 ? 4.048 -7.667 -0.106 1.00 98.12 70 ALA A O 1
ATOM 553 N N . ALA A 1 71 ? 1.879 -8.204 0.083 1.00 97.94 71 ALA A N 1
ATOM 554 C CA . ALA A 1 71 ? 1.588 -8.042 -1.336 1.00 97.94 71 ALA A CA 1
ATOM 555 C C . ALA A 1 71 ? 1.708 -6.575 -1.791 1.00 97.94 71 ALA A C 1
ATOM 557 O O . ALA A 1 71 ? 2.192 -6.320 -2.887 1.00 97.94 71 ALA A O 1
ATOM 558 N N . ILE A 1 72 ? 1.315 -5.592 -0.971 1.00 98.00 72 ILE A N 1
ATOM 559 C CA . ILE A 1 72 ? 1.549 -4.170 -1.289 1.00 98.00 72 ILE A CA 1
ATOM 560 C C . ILE A 1 72 ? 3.054 -3.894 -1.383 1.00 98.00 72 ILE A C 1
ATOM 562 O O . ILE A 1 72 ? 3.495 -3.322 -2.376 1.00 98.00 72 ILE A O 1
ATOM 566 N N . VAL A 1 73 ? 3.843 -4.336 -0.398 1.00 98.06 73 VAL A N 1
ATOM 567 C CA . VAL A 1 73 ? 5.303 -4.147 -0.398 1.00 98.06 73 VAL A CA 1
ATOM 568 C C . VAL A 1 73 ? 5.942 -4.806 -1.617 1.00 98.06 73 VAL A C 1
ATOM 570 O O . VAL A 1 73 ? 6.663 -4.130 -2.335 1.00 98.06 73 VAL A O 1
ATOM 573 N N . ALA A 1 74 ? 5.626 -6.071 -1.911 1.00 97.19 74 ALA A N 1
ATOM 574 C CA . ALA A 1 74 ? 6.177 -6.779 -3.069 1.00 97.19 74 ALA A CA 1
ATOM 575 C C . ALA A 1 74 ? 5.916 -6.033 -4.388 1.00 97.19 74 ALA A C 1
ATOM 577 O O . ALA A 1 74 ? 6.816 -5.879 -5.214 1.00 97.19 74 ALA A O 1
ATOM 578 N N . ASP A 1 75 ? 4.700 -5.509 -4.556 1.00 95.75 75 ASP A N 1
ATOM 579 C CA . ASP A 1 75 ? 4.330 -4.740 -5.740 1.00 95.75 75 ASP A CA 1
ATOM 580 C C . ASP A 1 75 ? 5.155 -3.452 -5.864 1.00 95.75 75 ASP A C 1
ATOM 582 O O . ASP A 1 75 ? 5.709 -3.165 -6.924 1.00 95.75 75 ASP A O 1
ATOM 586 N N . TRP A 1 76 ? 5.308 -2.707 -4.768 1.00 97.19 76 TRP A N 1
ATOM 587 C CA . TRP A 1 76 ? 6.069 -1.457 -4.754 1.00 97.19 76 TRP A CA 1
ATOM 588 C C . TRP A 1 76 ? 7.580 -1.662 -4.848 1.00 97.19 76 TRP A C 1
ATOM 590 O O . TRP A 1 76 ? 8.257 -0.889 -5.528 1.00 97.19 76 TRP A O 1
ATOM 600 N N . THR A 1 77 ? 8.116 -2.730 -4.258 1.00 97.44 77 THR A N 1
ATOM 601 C CA . THR A 1 77 ? 9.511 -3.136 -4.448 1.00 97.44 77 THR A CA 1
ATOM 602 C C . THR A 1 77 ? 9.774 -3.395 -5.926 1.00 97.44 77 THR A C 1
ATOM 604 O O . THR A 1 77 ? 10.747 -2.865 -6.474 1.00 97.44 77 THR A O 1
ATOM 607 N N . TRP A 1 78 ? 8.884 -4.133 -6.596 1.00 96.69 78 TRP A N 1
ATOM 608 C CA . TRP A 1 78 ? 8.995 -4.378 -8.029 1.00 96.69 78 TRP A CA 1
ATOM 609 C C . TRP A 1 78 ? 8.860 -3.083 -8.841 1.00 96.69 78 TRP A C 1
ATOM 611 O O . TRP A 1 78 ? 9.699 -2.834 -9.701 1.00 96.69 78 TRP A O 1
ATOM 621 N N . ILE A 1 79 ? 7.884 -2.215 -8.549 1.00 95.19 79 ILE A N 1
ATOM 622 C CA . ILE A 1 79 ? 7.700 -0.927 -9.250 1.00 95.19 79 ILE A CA 1
ATOM 623 C C . ILE A 1 79 ? 8.968 -0.062 -9.173 1.00 95.19 79 ILE A C 1
ATOM 625 O O . ILE A 1 79 ? 9.455 0.416 -10.197 1.00 95.19 79 ILE A O 1
ATOM 629 N N . VAL A 1 80 ? 9.533 0.116 -7.977 1.00 95.50 80 VAL A N 1
ATOM 630 C CA . VAL A 1 80 ? 10.667 1.026 -7.745 1.00 95.50 80 VAL A CA 1
ATOM 631 C C . VAL A 1 80 ? 11.978 0.452 -8.286 1.00 95.50 80 VAL A C 1
ATOM 633 O O . VAL A 1 80 ? 12.728 1.125 -9.005 1.00 95.50 80 VAL A O 1
ATOM 636 N N . SER A 1 81 ? 12.270 -0.802 -7.941 1.00 93.00 81 SER A N 1
ATOM 637 C CA . SER A 1 81 ? 13.602 -1.390 -8.127 1.00 93.00 81 SER A CA 1
ATOM 638 C C . SER A 1 81 ? 13.701 -2.363 -9.302 1.00 93.00 81 SER A C 1
ATOM 640 O O . SER A 1 81 ? 14.801 -2.608 -9.796 1.00 93.00 81 SER A O 1
ATOM 642 N N . GLY A 1 82 ? 12.577 -2.928 -9.746 1.00 92.00 82 GLY A N 1
ATOM 643 C CA . GLY A 1 82 ? 12.547 -4.038 -10.701 1.00 92.00 82 GLY A CA 1
ATOM 644 C C . GLY A 1 82 ? 12.996 -5.377 -10.118 1.00 92.00 82 GLY A C 1
ATOM 645 O O . GLY A 1 82 ? 13.124 -6.342 -1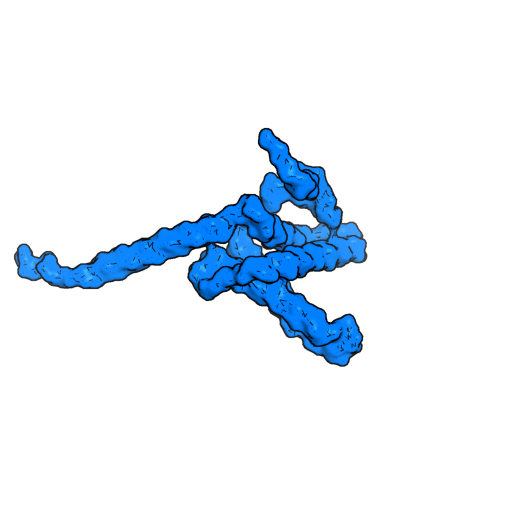0.865 1.00 92.00 82 GLY A O 1
ATOM 646 N N . GLN A 1 83 ? 13.244 -5.446 -8.807 1.00 91.06 83 GLN A N 1
ATOM 647 C CA . GLN A 1 83 ? 13.594 -6.676 -8.104 1.00 91.06 83 GLN A CA 1
ATOM 648 C C . GLN A 1 83 ? 12.345 -7.416 -7.627 1.00 91.06 83 GLN A C 1
ATOM 650 O O . GLN A 1 83 ? 11.330 -6.804 -7.291 1.00 91.06 83 GLN A O 1
ATOM 655 N N . GLY A 1 84 ? 12.458 -8.742 -7.545 1.00 91.38 84 GLY A N 1
ATOM 656 C CA . GLY A 1 84 ? 11.369 -9.613 -7.116 1.00 91.38 84 GLY A CA 1
ATOM 657 C C . GLY A 1 84 ? 10.247 -9.723 -8.148 1.00 91.38 84 GLY A C 1
ATOM 658 O O . GLY A 1 84 ? 10.431 -9.455 -9.336 1.00 91.38 84 GLY A O 1
ATOM 659 N N . GLU A 1 85 ? 9.076 -10.140 -7.678 1.00 90.12 85 GLU A N 1
ATOM 660 C CA . GLU A 1 85 ? 7.880 -10.296 -8.498 1.00 90.12 85 GLU A CA 1
ATOM 661 C C . GLU A 1 85 ? 6.789 -9.338 -8.027 1.00 90.12 85 GLU A C 1
ATOM 663 O O . GLU A 1 85 ? 6.585 -9.139 -6.827 1.00 90.12 85 GLU A O 1
ATOM 668 N N . ARG A 1 86 ? 6.058 -8.770 -8.990 1.00 91.25 86 ARG A N 1
ATOM 669 C CA . ARG A 1 86 ? 4.853 -7.992 -8.700 1.00 91.25 86 ARG A CA 1
ATOM 670 C C . ARG A 1 86 ? 3.817 -8.854 -7.977 1.00 91.25 86 ARG A C 1
ATOM 672 O O . ARG A 1 86 ? 3.731 -10.064 -8.200 1.00 91.25 86 ARG A O 1
ATOM 679 N N . ALA A 1 87 ? 2.954 -8.224 -7.189 1.00 92.94 87 ALA A N 1
ATOM 680 C CA . ALA A 1 87 ? 1.895 -8.953 -6.505 1.00 92.94 87 ALA A CA 1
ATOM 681 C C . ALA A 1 87 ? 0.873 -9.557 -7.479 1.00 92.94 87 ALA A C 1
ATOM 683 O O . ALA A 1 87 ? 0.513 -8.969 -8.503 1.00 92.94 87 ALA A O 1
ATOM 684 N N . HIS A 1 88 ? 0.346 -10.731 -7.126 1.00 91.31 88 HIS A N 1
ATOM 685 C CA . HIS A 1 88 ? -0.663 -11.409 -7.933 1.00 91.31 88 HIS A CA 1
ATOM 686 C C . HIS A 1 88 ? -1.987 -10.624 -7.962 1.00 91.31 88 HIS A C 1
ATOM 688 O O . HIS A 1 88 ? -2.462 -10.151 -6.925 1.00 91.31 88 HIS A O 1
ATOM 694 N N . LEU A 1 89 ? -2.635 -10.549 -9.132 1.00 88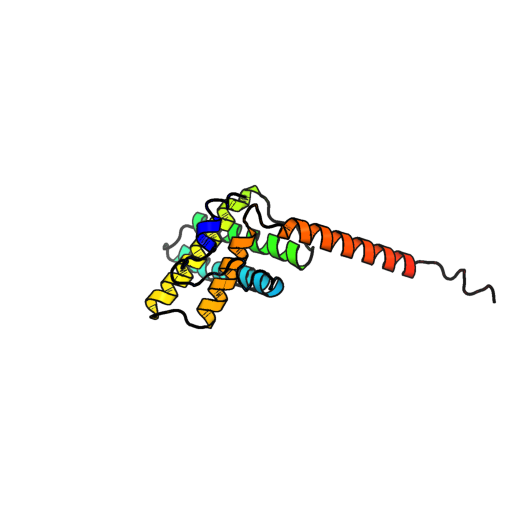.38 89 LEU A N 1
ATOM 695 C CA . LEU A 1 89 ? -3.890 -9.802 -9.326 1.00 88.38 89 LEU A CA 1
ATOM 696 C C . LEU A 1 89 ? -5.023 -10.273 -8.406 1.00 88.38 89 LEU A C 1
ATOM 698 O O . LEU A 1 89 ? -5.817 -9.458 -7.956 1.00 88.38 89 LEU A O 1
ATOM 702 N N . ALA A 1 90 ? -5.055 -11.561 -8.055 1.00 90.62 90 ALA A N 1
ATOM 703 C CA . ALA A 1 90 ? -6.037 -12.113 -7.112 1.00 90.62 90 ALA A CA 1
ATOM 704 C C . ALA A 1 90 ? -5.997 -11.462 -5.712 1.00 90.62 90 ALA A C 1
ATOM 706 O O . ALA A 1 90 ? -6.946 -11.599 -4.951 1.00 90.62 90 ALA A O 1
ATOM 707 N N . THR A 1 91 ? -4.920 -10.748 -5.365 1.00 93.56 91 THR A N 1
ATOM 708 C CA . THR A 1 91 ? -4.807 -10.022 -4.088 1.00 93.56 91 THR A CA 1
ATOM 709 C C . THR A 1 91 ? -5.307 -8.577 -4.168 1.00 93.56 91 THR A C 1
ATOM 711 O O . THR A 1 91 ? -5.301 -7.883 -3.156 1.00 93.56 91 THR A O 1
ATOM 714 N N . LEU A 1 92 ? -5.709 -8.087 -5.350 1.00 93.50 92 LEU A N 1
ATOM 715 C CA . LEU A 1 92 ? -6.031 -6.675 -5.583 1.00 93.50 92 LEU A CA 1
ATOM 716 C C . LEU A 1 92 ? -7.089 -6.142 -4.610 1.00 93.50 92 LEU A C 1
ATOM 718 O O . LEU A 1 92 ? -6.856 -5.120 -3.968 1.00 93.50 92 LEU A O 1
ATOM 722 N N . ASP A 1 93 ? -8.204 -6.853 -4.450 1.00 93.94 93 ASP A N 1
ATOM 723 C CA . ASP A 1 93 ? -9.296 -6.411 -3.574 1.00 93.94 93 ASP A CA 1
ATOM 724 C C . ASP A 1 93 ? -8.875 -6.387 -2.102 1.00 93.94 93 ASP A C 1
ATOM 726 O O . ASP A 1 93 ? -9.164 -5.428 -1.387 1.00 93.94 93 ASP A O 1
ATOM 730 N N . ALA A 1 94 ? -8.107 -7.388 -1.662 1.00 95.00 94 ALA A N 1
ATOM 731 C CA . ALA A 1 94 ? -7.561 -7.429 -0.308 1.00 95.00 94 ALA A CA 1
ATOM 732 C C . ALA A 1 94 ? -6.603 -6.255 -0.044 1.00 95.00 94 ALA A C 1
ATOM 734 O O . ALA A 1 94 ? -6.637 -5.651 1.027 1.00 95.00 94 ALA A O 1
ATOM 735 N N . ARG A 1 95 ? -5.781 -5.882 -1.034 1.00 97.00 95 ARG A N 1
ATOM 736 C CA . ARG A 1 95 ? -4.879 -4.725 -0.944 1.00 97.00 95 ARG A CA 1
ATOM 737 C C . ARG A 1 95 ? -5.641 -3.400 -0.905 1.00 97.00 95 ARG A C 1
ATOM 739 O O . ARG A 1 95 ? -5.314 -2.549 -0.080 1.00 97.00 95 ARG A O 1
ATOM 746 N N . LYS A 1 96 ? -6.678 -3.238 -1.738 1.00 95.19 96 LYS A N 1
ATOM 747 C CA . LYS A 1 96 ? -7.566 -2.061 -1.704 1.00 95.19 96 LYS A CA 1
ATOM 748 C C . LYS A 1 96 ? -8.218 -1.913 -0.330 1.00 95.19 96 LYS A C 1
ATOM 750 O O . LYS A 1 96 ? -8.073 -0.865 0.291 1.00 95.19 96 LYS A O 1
ATOM 755 N N . ALA A 1 97 ? -8.830 -2.984 0.176 1.00 94.00 97 ALA A N 1
ATOM 756 C CA . ALA A 1 97 ? -9.470 -2.997 1.490 1.00 94.00 97 ALA A CA 1
ATOM 757 C C . ALA A 1 97 ? -8.482 -2.694 2.629 1.00 94.00 97 ALA A C 1
ATOM 759 O O . ALA A 1 97 ? -8.811 -1.947 3.548 1.00 94.00 97 ALA A O 1
ATOM 760 N N . ALA A 1 98 ? -7.257 -3.224 2.563 1.00 96.19 98 ALA A N 1
ATOM 761 C CA . ALA A 1 98 ? -6.223 -2.947 3.555 1.00 96.19 98 ALA A CA 1
ATOM 762 C C . ALA A 1 98 ? -5.838 -1.457 3.592 1.00 96.19 98 ALA A C 1
ATOM 764 O O . ALA A 1 98 ? -5.760 -0.870 4.673 1.00 96.19 98 ALA A O 1
ATOM 765 N N . LEU A 1 99 ? -5.626 -0.832 2.429 1.00 96.44 99 LEU A N 1
ATOM 766 C CA . LEU A 1 99 ? -5.304 0.596 2.338 1.00 96.44 99 LEU A CA 1
ATOM 767 C C . LEU A 1 99 ? -6.484 1.472 2.767 1.00 96.44 99 LEU A C 1
ATOM 769 O O . LEU A 1 99 ? -6.284 2.431 3.513 1.00 96.44 99 LEU A O 1
ATOM 773 N N . ASP A 1 100 ? -7.706 1.104 2.379 1.00 94.00 100 ASP A N 1
ATOM 774 C CA . ASP A 1 100 ? -8.915 1.783 2.839 1.00 94.00 100 ASP A CA 1
ATOM 775 C C . ASP A 1 100 ? -9.016 1.714 4.373 1.00 94.00 100 ASP A C 1
ATOM 777 O O . ASP A 1 100 ? -9.214 2.747 5.007 1.00 94.00 100 ASP A O 1
ATOM 781 N N . ALA A 1 101 ? -8.769 0.561 4.999 1.00 92.38 101 ALA A N 1
ATOM 782 C CA . ALA A 1 101 ? -8.756 0.446 6.459 1.00 92.38 101 ALA A CA 1
ATOM 783 C C . ALA A 1 101 ? -7.661 1.308 7.119 1.00 92.38 101 ALA A C 1
ATOM 785 O O . ALA A 1 101 ? -7.903 1.936 8.146 1.00 92.38 101 ALA A O 1
ATOM 786 N N . SER A 1 102 ? -6.464 1.404 6.525 1.00 94.94 102 SER A N 1
ATOM 787 C CA . SER A 1 102 ? -5.411 2.297 7.043 1.00 94.94 102 SER A CA 1
ATOM 788 C C . SER A 1 102 ? -5.830 3.763 7.025 1.00 94.94 102 SER A C 1
ATOM 790 O O . SER A 1 102 ? -5.532 4.502 7.961 1.00 94.94 102 SER A O 1
ATOM 792 N N . ILE A 1 103 ? -6.530 4.193 5.978 1.00 92.69 103 ILE A N 1
ATOM 793 C CA . ILE A 1 103 ? -6.992 5.577 5.857 1.00 92.69 103 ILE A CA 1
ATOM 794 C C . ILE A 1 103 ? -8.128 5.851 6.853 1.00 92.69 103 ILE A C 1
ATOM 796 O O . ILE A 1 103 ? -8.200 6.961 7.374 1.00 92.69 103 ILE A O 1
ATOM 800 N N . ASP A 1 104 ? -8.973 4.858 7.164 1.00 90.25 104 ASP A N 1
ATOM 801 C CA . ASP A 1 104 ? -9.966 4.968 8.245 1.00 90.25 104 ASP A CA 1
ATOM 802 C C . ASP A 1 104 ? -9.272 5.179 9.591 1.00 90.25 104 ASP A C 1
ATOM 804 O O . ASP A 1 104 ? -9.567 6.147 10.283 1.00 90.25 104 ASP A O 1
ATOM 808 N N . THR A 1 105 ? -8.287 4.337 9.921 1.00 91.88 105 THR A N 1
ATOM 809 C CA . THR A 1 105 ? -7.519 4.463 11.169 1.00 91.88 105 THR A CA 1
ATOM 810 C C . THR A 1 105 ? -6.827 5.822 11.280 1.00 91.88 105 THR A C 1
ATOM 812 O O . THR A 1 105 ? -6.821 6.435 12.342 1.00 91.88 105 THR A O 1
ATOM 815 N N . ILE A 1 106 ? -6.250 6.327 10.188 1.00 91.81 106 ILE A N 1
ATOM 816 C CA . ILE A 1 106 ? -5.605 7.645 10.176 1.00 91.81 106 ILE A CA 1
ATOM 817 C C . ILE A 1 106 ? -6.626 8.768 10.431 1.00 91.81 106 ILE A C 1
ATOM 819 O O . ILE A 1 106 ? -6.339 9.693 11.193 1.00 91.81 106 ILE A O 1
ATOM 823 N N . ALA A 1 107 ? -7.813 8.691 9.826 1.00 88.81 107 ALA A N 1
ATOM 824 C CA . ALA A 1 107 ? -8.877 9.670 10.039 1.00 88.81 107 ALA A CA 1
ATOM 825 C C . ALA A 1 107 ? -9.449 9.615 11.467 1.00 88.81 107 ALA A C 1
ATOM 827 O O . ALA A 1 107 ? -9.730 10.660 12.051 1.00 88.81 107 ALA A O 1
ATOM 828 N N . GLU A 1 108 ? -9.573 8.421 12.045 1.00 90.69 108 GLU A N 1
ATOM 829 C CA . GLU A 1 108 ? -9.991 8.221 13.436 1.00 90.69 108 GLU A CA 1
ATOM 830 C C . GLU A 1 108 ? -8.998 8.870 14.408 1.00 90.69 108 GLU A C 1
ATOM 832 O O . GLU A 1 108 ? -9.394 9.714 15.211 1.00 90.69 108 GLU A O 1
ATOM 837 N N . ILE A 1 109 ? -7.695 8.605 14.241 1.00 90.69 109 ILE A N 1
ATOM 838 C CA . ILE A 1 109 ? -6.635 9.252 15.031 1.00 90.69 109 ILE A CA 1
ATOM 839 C C . ILE A 1 109 ? -6.721 10.779 14.903 1.00 90.69 109 ILE A C 1
ATOM 841 O O . ILE A 1 109 ? -6.621 11.488 15.903 1.00 90.69 109 ILE A O 1
ATOM 845 N N . ALA A 1 110 ? -6.925 11.306 13.691 1.00 89.50 110 ALA A N 1
ATOM 846 C CA . ALA A 1 110 ? -7.066 12.747 13.481 1.00 89.50 110 ALA A CA 1
ATOM 847 C C . ALA A 1 110 ? -8.274 13.310 14.244 1.00 89.50 110 ALA A C 1
ATOM 849 O O . ALA A 1 110 ? -8.169 14.350 14.892 1.00 89.50 110 ALA A O 1
ATOM 850 N N . SER A 1 111 ? -9.412 12.614 14.199 1.00 88.00 111 SER A N 1
ATOM 851 C CA . SER A 1 111 ? -10.630 13.012 14.908 1.00 88.00 111 SER A CA 1
ATOM 852 C C . SER A 1 111 ? -10.420 13.056 16.423 1.00 88.00 111 SER A C 1
ATOM 854 O O . SER A 1 111 ? -10.829 14.022 17.065 1.00 88.00 111 SER A O 1
ATOM 856 N N . GLU A 1 112 ? -9.751 12.053 16.995 1.00 91.06 112 GLU A N 1
ATOM 857 C CA . GLU A 1 112 ? -9.443 11.991 18.432 1.00 91.06 112 GLU A CA 1
ATOM 858 C C . GLU A 1 112 ? -8.528 13.134 18.897 1.00 91.06 112 GLU A C 1
ATOM 860 O O . GLU A 1 112 ? -8.645 13.606 20.027 1.00 91.0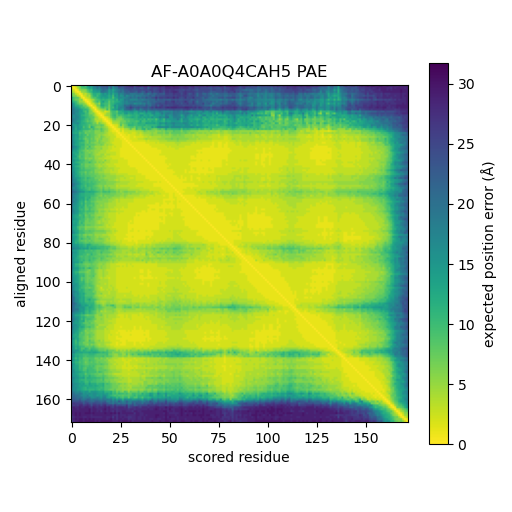6 112 GLU A O 1
ATOM 865 N N . HIS A 1 113 ? -7.645 13.620 18.019 1.00 89.31 113 HIS A N 1
ATOM 866 C CA . HIS A 1 113 ? -6.671 14.675 18.323 1.00 89.31 113 HIS A CA 1
ATOM 867 C C . HIS A 1 113 ? -7.136 16.083 17.905 1.00 89.31 113 HIS A C 1
ATOM 869 O O . HIS A 1 113 ? -6.350 17.030 17.945 1.00 89.31 113 HIS A O 1
ATOM 875 N N . GLY A 1 114 ? -8.405 16.246 17.513 1.00 88.56 114 GLY A N 1
ATOM 876 C CA . GLY A 1 114 ? -8.975 17.543 17.130 1.00 88.56 114 GLY A CA 1
ATOM 877 C C . GLY A 1 114 ? -8.572 18.036 15.735 1.00 88.56 114 GLY A C 1
ATOM 878 O O . GLY A 1 114 ? -8.743 19.216 15.430 1.00 88.56 114 GLY A O 1
ATOM 879 N N . GLY A 1 115 ? -8.048 17.157 14.880 1.00 87.62 115 GLY A N 1
ATOM 880 C CA . GLY A 1 115 ? -7.709 17.445 13.490 1.00 87.62 115 GLY A CA 1
ATOM 881 C C . GLY A 1 115 ? -6.432 16.757 13.008 1.00 87.62 115 GLY A C 1
ATOM 882 O O . GLY A 1 115 ? -5.754 16.028 13.731 1.00 87.62 115 GLY A O 1
ATOM 883 N N . PHE A 1 116 ? -6.084 17.009 11.746 1.00 86.69 116 PHE A N 1
ATOM 884 C CA . PHE A 1 116 ? -4.859 16.484 11.149 1.00 86.69 116 PHE A CA 1
ATOM 885 C C . PHE A 1 116 ? -3.637 17.298 11.577 1.00 86.69 116 PHE A C 1
ATOM 887 O O . PHE A 1 116 ? -3.536 18.490 11.284 1.00 86.69 116 PHE A O 1
ATOM 894 N N . SER A 1 117 ? -2.659 16.629 12.189 1.00 91.94 117 SER A N 1
ATOM 895 C CA . SER A 1 117 ? -1.292 17.149 12.239 1.00 91.94 117 SER A CA 1
ATOM 896 C C . SER A 1 117 ? -0.643 17.066 10.852 1.00 91.94 117 SER A C 1
ATOM 898 O O . SER A 1 117 ? -1.073 16.284 10.000 1.00 91.94 117 SER A O 1
ATOM 900 N N . LEU A 1 118 ? 0.431 17.830 10.626 1.00 89.06 118 LEU A N 1
ATOM 901 C CA . LEU A 1 118 ? 1.176 17.771 9.364 1.00 89.06 118 LEU A CA 1
ATOM 902 C C . LEU A 1 118 ? 1.665 16.347 9.061 1.00 89.06 118 LEU A C 1
ATOM 904 O O . LEU A 1 118 ? 1.474 15.855 7.955 1.00 89.06 118 LEU A O 1
ATOM 908 N N . ALA A 1 119 ? 2.243 15.664 10.052 1.00 90.88 119 ALA A N 1
ATOM 909 C CA . ALA A 1 119 ? 2.737 14.299 9.884 1.00 90.88 119 ALA A CA 1
ATOM 910 C C . ALA A 1 119 ? 1.612 13.321 9.507 1.00 90.88 119 ALA A C 1
ATOM 912 O O . ALA A 1 119 ? 1.782 12.502 8.606 1.00 90.88 119 ALA A O 1
ATOM 913 N N . LEU A 1 120 ? 0.446 13.444 10.148 1.00 90.19 120 LEU A N 1
ATOM 914 C CA . LEU A 1 120 ? -0.699 12.577 9.886 1.00 90.19 120 LEU A CA 1
ATOM 915 C C . LEU A 1 120 ? -1.317 12.851 8.507 1.00 90.19 120 LEU A C 1
ATOM 917 O O . LEU A 1 120 ? -1.693 11.916 7.805 1.00 90.19 120 LEU A O 1
ATOM 921 N N . ALA A 1 121 ? -1.360 14.118 8.085 1.00 89.31 121 ALA A N 1
ATOM 922 C CA . ALA A 1 121 ? -1.785 14.498 6.742 1.00 89.31 121 ALA A CA 1
ATOM 92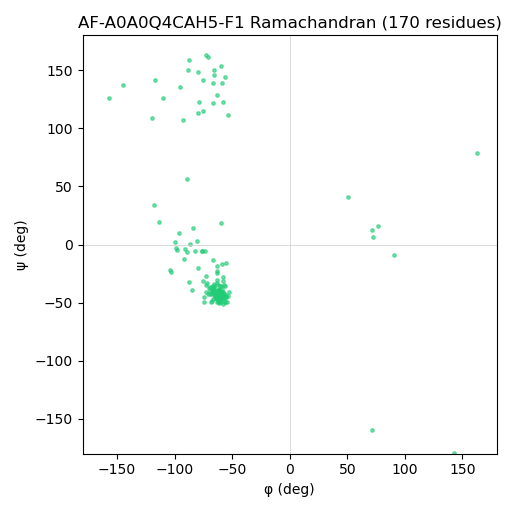3 C C . ALA A 1 121 ? -0.832 13.950 5.668 1.00 89.31 121 ALA A C 1
ATOM 925 O O . ALA A 1 121 ? -1.292 13.392 4.672 1.00 89.31 121 ALA A O 1
ATOM 926 N N . LEU A 1 122 ? 0.487 14.056 5.877 1.00 90.62 122 LEU A N 1
ATOM 927 C CA . LEU A 1 122 ? 1.488 13.493 4.968 1.00 90.62 122 LEU A CA 1
ATOM 928 C C . LEU A 1 122 ? 1.347 11.974 4.876 1.00 90.62 122 LEU A C 1
ATOM 930 O O . LEU A 1 122 ? 1.270 11.438 3.772 1.00 90.62 122 LEU A O 1
ATOM 934 N N . GLN A 1 123 ? 1.244 11.285 6.014 1.00 93.25 123 GLN A N 1
ATOM 935 C CA . GLN A 1 123 ? 1.025 9.842 6.045 1.00 93.25 123 GLN A CA 1
ATOM 936 C C . GLN A 1 123 ? -0.236 9.463 5.267 1.00 93.25 123 GLN A C 1
ATOM 938 O O . GLN A 1 123 ? -0.175 8.600 4.394 1.00 93.25 123 GLN A O 1
ATOM 943 N N . ALA A 1 124 ? -1.359 10.136 5.533 1.00 91.56 124 ALA A N 1
ATOM 944 C CA . ALA A 1 124 ? -2.610 9.863 4.842 1.00 91.56 124 ALA A CA 1
ATOM 945 C C . ALA A 1 124 ? -2.451 9.979 3.326 1.00 91.56 124 ALA A C 1
ATOM 947 O O . ALA A 1 124 ? -2.884 9.096 2.598 1.00 91.56 124 ALA A O 1
ATOM 948 N N . GLN A 1 125 ? -1.781 11.023 2.847 1.00 90.38 125 GLN A N 1
ATOM 949 C CA . GLN A 1 125 ? -1.617 11.256 1.416 1.00 90.38 125 GLN A CA 1
ATOM 950 C C . GLN A 1 125 ? -0.765 10.195 0.717 1.00 90.38 125 GLN A C 1
ATOM 952 O O . GLN A 1 125 ? -1.090 9.817 -0.406 1.00 90.38 125 GLN A O 1
ATOM 957 N N . HIS A 1 126 ? 0.251 9.644 1.382 1.00 95.12 126 HIS A N 1
ATOM 958 C CA . HIS A 1 126 ? 0.988 8.501 0.837 1.00 95.12 126 HIS A CA 1
ATOM 959 C C . HIS A 1 126 ? 0.093 7.260 0.748 1.00 95.12 126 HIS A C 1
ATOM 961 O O . HIS A 1 126 ? 0.085 6.579 -0.272 1.00 95.12 126 HIS A O 1
ATOM 967 N N . VAL A 1 127 ? -0.723 6.981 1.771 1.00 95.56 127 VAL A N 1
ATOM 968 C CA . VAL A 1 127 ? -1.652 5.836 1.729 1.00 95.56 127 VAL A CA 1
ATOM 969 C C . VAL A 1 127 ? -2.741 6.038 0.665 1.00 95.56 127 VAL A C 1
ATOM 971 O O . VAL A 1 127 ? -3.112 5.092 -0.029 1.00 95.56 127 VAL A O 1
ATOM 974 N N . ILE A 1 128 ? -3.199 7.276 0.466 1.00 92.12 128 ILE A N 1
ATOM 975 C CA . ILE A 1 128 ? -4.117 7.658 -0.613 1.00 92.12 128 ILE A CA 1
ATOM 976 C C . ILE A 1 128 ? -3.473 7.416 -1.983 1.00 92.12 128 ILE A C 1
ATOM 978 O O . ILE A 1 128 ? -4.106 6.823 -2.853 1.00 92.12 128 ILE A O 1
ATOM 982 N N . ALA A 1 129 ? -2.219 7.827 -2.176 1.00 93.88 129 ALA A N 1
ATOM 983 C CA . ALA A 1 129 ? -1.480 7.595 -3.413 1.00 93.88 129 ALA A CA 1
ATOM 984 C C . ALA A 1 129 ? -1.286 6.094 -3.689 1.00 93.88 129 ALA A C 1
ATOM 986 O O . ALA A 1 129 ? -1.590 5.630 -4.789 1.00 93.88 129 ALA A O 1
ATOM 987 N N . LEU A 1 130 ? -0.898 5.308 -2.676 1.00 96.06 130 LEU A N 1
ATOM 988 C CA . LEU A 1 130 ? -0.840 3.842 -2.765 1.00 96.06 130 LEU A CA 1
ATOM 989 C C . LEU A 1 130 ? -2.183 3.257 -3.227 1.00 96.06 130 LEU A C 1
ATOM 991 O O . LEU A 1 130 ? -2.219 2.380 -4.087 1.00 96.06 130 LEU A O 1
ATOM 995 N N . ARG A 1 131 ? -3.297 3.752 -2.673 1.00 94.56 131 ARG A N 1
ATOM 996 C CA . ARG A 1 131 ? -4.650 3.287 -3.000 1.00 94.56 131 ARG A CA 1
ATOM 997 C C . ARG A 1 131 ? -5.067 3.682 -4.415 1.00 94.56 131 ARG A C 1
ATOM 999 O O . ARG A 1 131 ? -5.694 2.865 -5.088 1.00 94.56 131 ARG A O 1
ATOM 1006 N N . TRP A 1 132 ? -4.724 4.892 -4.850 1.00 91.81 132 TRP A N 1
ATOM 1007 C CA . TRP A 1 132 ? -4.988 5.413 -6.193 1.00 91.81 132 TRP A CA 1
ATOM 1008 C C . TRP A 1 132 ? -4.287 4.577 -7.272 1.00 91.81 132 TRP A C 1
ATOM 1010 O O . TRP A 1 132 ? -4.896 4.236 -8.281 1.00 91.81 132 TRP A O 1
ATOM 1020 N N . HIS A 1 133 ? -3.054 4.132 -7.016 1.00 93.38 133 HIS A N 1
ATOM 1021 C CA . HIS A 1 133 ? -2.297 3.275 -7.935 1.00 93.38 133 HIS A CA 1
ATOM 1022 C C . HIS A 1 133 ? -2.860 1.861 -8.136 1.00 93.38 133 HIS A C 1
ATOM 1024 O O . HIS A 1 133 ? -2.451 1.167 -9.061 1.00 93.38 133 HIS A O 1
ATOM 1030 N N . LEU A 1 134 ? -3.794 1.418 -7.291 1.00 92.19 134 LEU A N 1
ATOM 1031 C CA . LEU A 1 134 ? -4.480 0.134 -7.470 1.00 92.19 134 LEU A CA 1
ATOM 1032 C C . LEU A 1 134 ? -5.709 0.237 -8.381 1.00 92.19 134 LEU A C 1
ATOM 1034 O O . LEU A 1 134 ? -6.428 -0.753 -8.557 1.00 92.19 134 LEU A O 1
ATOM 1038 N N . GLU A 1 135 ? -6.012 1.421 -8.907 1.00 87.38 135 GLU A N 1
ATOM 1039 C CA . GLU A 1 135 ? -7.149 1.592 -9.799 1.00 87.38 135 GLU A CA 1
ATOM 1040 C C . GLU A 1 135 ? -6.850 1.136 -11.227 1.00 87.38 135 GLU A C 1
ATOM 1042 O O . GLU A 1 135 ? -5.703 1.219 -11.666 1.00 87.38 135 GLU A O 1
ATOM 1047 N N . PRO A 1 136 ? -7.863 0.631 -11.960 1.00 79.44 136 PRO A N 1
ATOM 1048 C CA . PRO A 1 136 ? -7.673 0.099 -13.307 1.00 79.44 136 PRO A CA 1
ATOM 1049 C C . PRO A 1 136 ? -7.078 1.109 -14.287 1.00 79.44 136 PRO A C 1
ATOM 1051 O O . PRO A 1 136 ? -6.433 0.704 -15.247 1.00 79.44 136 PRO A O 1
ATOM 1054 N N . GLU A 1 137 ? -7.315 2.404 -14.067 1.00 79.12 137 GLU A N 1
ATOM 1055 C CA . GLU A 1 137 ? -6.777 3.470 -14.912 1.00 79.12 137 GLU A CA 1
ATOM 1056 C C . GLU A 1 137 ? -5.330 3.853 -14.561 1.00 79.12 137 GLU A C 1
ATOM 1058 O O . GLU A 1 137 ? -4.735 4.680 -15.251 1.00 79.12 137 GLU A O 1
ATOM 1063 N N . SER A 1 138 ? -4.752 3.299 -13.489 1.00 80.00 138 SER A N 1
ATOM 1064 C CA . SER A 1 138 ? -3.358 3.562 -13.144 1.00 80.00 138 SER A CA 1
ATOM 1065 C C . SER A 1 138 ? -2.421 2.714 -14.000 1.00 80.00 138 SER A C 1
ATOM 1067 O O . SER A 1 138 ? -2.322 1.499 -13.847 1.00 80.00 138 SER A O 1
ATOM 1069 N N . ASP A 1 139 ? -1.650 3.376 -14.856 1.00 86.38 139 ASP A N 1
ATOM 1070 C CA . ASP A 1 139 ? -0.665 2.733 -15.730 1.00 86.38 139 ASP A CA 1
ATOM 1071 C C . ASP A 1 139 ? 0.694 2.477 -15.039 1.00 86.38 139 ASP A C 1
ATOM 1073 O O . ASP A 1 139 ? 1.695 2.195 -15.702 1.00 86.38 139 ASP A O 1
ATOM 1077 N N . VAL A 1 140 ? 0.780 2.577 -13.705 1.00 91.56 140 VAL A N 1
ATOM 1078 C CA . VAL A 1 140 ? 2.063 2.491 -12.976 1.00 91.56 140 VAL A CA 1
ATOM 1079 C C . VAL A 1 140 ? 2.797 1.174 -13.241 1.00 91.56 140 VAL A C 1
ATOM 1081 O O . VAL A 1 140 ? 4.002 1.179 -13.492 1.00 91.56 140 VAL A O 1
ATOM 1084 N N . HIS A 1 141 ? 2.079 0.046 -13.290 1.00 89.94 141 HIS A N 1
ATOM 1085 C CA . HIS A 1 141 ? 2.679 -1.254 -13.606 1.00 89.94 141 HIS A CA 1
ATOM 1086 C C . HIS A 1 141 ? 3.194 -1.328 -15.042 1.00 89.94 141 HIS A C 1
ATOM 1088 O O . HIS A 1 141 ? 4.218 -1.965 -15.290 1.00 89.94 141 HIS A O 1
ATOM 1094 N N . PHE A 1 142 ? 2.503 -0.683 -15.984 1.00 88.81 142 PHE A N 1
ATOM 1095 C CA . PHE A 1 142 ? 2.914 -0.633 -17.385 1.00 88.81 142 PHE A CA 1
ATOM 1096 C C . PHE A 1 142 ? 4.198 0.188 -17.549 1.00 88.81 142 PHE A C 1
ATOM 1098 O O . PHE A 1 142 ? 5.173 -0.297 -18.128 1.00 88.81 142 PHE A O 1
ATOM 1105 N N . TYR A 1 143 ? 4.251 1.389 -16.967 1.00 91.75 143 TYR A N 1
ATOM 1106 C CA . TYR A 1 143 ? 5.448 2.233 -17.020 1.00 91.75 143 TYR A CA 1
ATOM 1107 C C . TYR A 1 143 ? 6.637 1.626 -16.269 1.00 91.75 143 TYR A C 1
ATOM 1109 O O . TYR A 1 143 ? 7.773 1.725 -16.744 1.00 91.75 143 TYR A O 1
ATOM 1117 N N . ALA A 1 144 ? 6.398 0.951 -15.141 1.00 92.44 144 ALA A N 1
ATOM 1118 C CA . ALA A 1 144 ? 7.435 0.208 -14.431 1.00 92.44 144 ALA A CA 1
ATOM 1119 C C . ALA A 1 144 ? 8.017 -0.914 -15.306 1.00 92.44 144 ALA A C 1
ATOM 1121 O O . ALA A 1 144 ? 9.235 -1.004 -15.449 1.00 92.44 144 ALA A O 1
ATOM 1122 N N . ALA A 1 145 ? 7.169 -1.706 -15.975 1.00 91.94 145 ALA A N 1
ATOM 1123 C CA . ALA A 1 145 ? 7.621 -2.767 -16.878 1.00 91.94 145 ALA A CA 1
ATOM 1124 C C . ALA A 1 145 ? 8.515 -2.231 -18.010 1.00 91.94 145 ALA A C 1
ATOM 1126 O O . ALA A 1 145 ? 9.593 -2.777 -18.254 1.00 91.94 145 ALA A O 1
ATOM 1127 N N . ILE A 1 146 ? 8.110 -1.130 -18.655 1.00 94.12 146 ILE A N 1
ATOM 1128 C CA . ILE A 1 146 ? 8.913 -0.467 -19.695 1.00 94.12 146 ILE A CA 1
ATOM 1129 C C . ILE A 1 146 ? 10.247 0.015 -19.121 1.00 94.12 146 ILE A C 1
ATOM 1131 O O . ILE A 1 146 ? 11.302 -0.217 -19.711 1.00 94.12 146 ILE A O 1
ATOM 1135 N N . THR A 1 147 ? 10.215 0.668 -17.959 1.00 93.12 147 THR A N 1
ATOM 1136 C CA . THR A 1 147 ? 11.417 1.195 -17.300 1.00 93.12 147 THR A CA 1
ATOM 1137 C C . THR A 1 147 ? 12.419 0.081 -17.007 1.00 93.12 147 THR A C 1
ATOM 1139 O O . THR A 1 147 ? 13.612 0.230 -17.282 1.00 93.12 147 THR A O 1
ATOM 1142 N N . HIS A 1 148 ? 11.947 -1.060 -16.505 1.00 92.69 148 HIS A N 1
ATOM 1143 C CA . HIS A 1 148 ? 12.799 -2.213 -16.214 1.00 92.69 148 HIS A CA 1
ATOM 1144 C C . HIS A 1 148 ? 13.378 -2.829 -17.483 1.00 92.69 148 HIS A C 1
ATOM 1146 O O . HIS A 1 148 ? 14.566 -3.146 -17.511 1.00 92.69 148 HIS A O 1
ATOM 1152 N N . GLN A 1 149 ? 12.588 -2.924 -18.556 1.00 92.88 149 GLN A N 1
ATOM 1153 C CA . GLN A 1 149 ? 13.072 -3.395 -19.853 1.00 92.88 149 GLN A CA 1
ATOM 1154 C C . GLN A 1 149 ? 14.184 -2.491 -20.405 1.00 92.88 149 GLN A C 1
ATOM 1156 O O . GLN A 1 149 ? 15.237 -2.987 -20.806 1.00 92.88 149 GLN A O 1
ATOM 1161 N N . ILE A 1 150 ? 14.000 -1.167 -20.351 1.00 93.56 150 ILE A N 1
ATOM 1162 C CA . ILE A 1 150 ? 15.016 -0.194 -20.778 1.00 93.56 150 ILE A CA 1
ATOM 1163 C C . ILE A 1 150 ? 16.299 -0.353 -19.950 1.00 93.56 150 ILE A C 1
ATOM 1165 O O . ILE A 1 150 ? 17.391 -0.411 -20.517 1.00 93.56 150 ILE A O 1
ATOM 1169 N N . ARG A 1 151 ? 16.190 -0.459 -18.618 1.00 91.38 151 ARG A N 1
ATOM 1170 C CA . ARG A 1 151 ? 17.347 -0.664 -17.726 1.00 91.38 151 ARG A CA 1
ATOM 1171 C C . ARG A 1 151 ? 18.094 -1.960 -18.056 1.00 91.38 151 ARG A C 1
ATOM 1173 O O . ARG A 1 151 ? 19.322 -1.948 -18.122 1.00 91.38 151 ARG A O 1
ATOM 1180 N N . ALA A 1 152 ? 17.370 -3.051 -18.305 1.00 91.25 152 ALA A N 1
ATOM 1181 C CA . ALA A 1 152 ? 17.955 -4.339 -18.665 1.00 91.25 152 ALA A CA 1
ATOM 1182 C C . ALA A 1 152 ? 18.675 -4.294 -20.024 1.00 91.25 152 ALA A C 1
ATOM 1184 O O . ALA A 1 152 ? 19.787 -4.808 -20.151 1.00 91.25 152 ALA A O 1
ATOM 1185 N N . ASP A 1 153 ? 18.080 -3.649 -21.029 1.00 92.88 153 ASP A N 1
ATOM 1186 C CA . ASP A 1 153 ? 18.692 -3.496 -22.351 1.00 92.88 153 ASP A CA 1
ATOM 1187 C C . ASP A 1 153 ? 19.945 -2.612 -22.307 1.00 92.88 153 ASP A C 1
ATOM 1189 O O . ASP A 1 153 ? 20.942 -2.923 -22.962 1.00 92.88 153 ASP A O 1
ATOM 1193 N N . LEU A 1 154 ? 19.932 -1.538 -21.510 1.00 92.88 154 LEU A N 1
ATOM 1194 C CA . LEU A 1 154 ? 21.112 -0.700 -21.289 1.00 92.88 154 LEU A CA 1
ATOM 1195 C C . LEU A 1 154 ? 22.233 -1.480 -20.594 1.00 92.88 154 LEU A C 1
ATOM 1197 O O . LEU A 1 154 ? 23.369 -1.448 -21.064 1.00 92.88 154 LEU A O 1
ATOM 1201 N N . ALA A 1 155 ? 21.917 -2.233 -19.536 1.00 91.12 155 ALA A N 1
ATOM 1202 C CA . ALA A 1 155 ? 22.895 -3.066 -18.838 1.00 91.12 155 ALA A CA 1
ATOM 1203 C C . ALA A 1 155 ? 23.528 -4.117 -19.769 1.00 91.12 155 ALA A C 1
ATOM 1205 O O . ALA A 1 155 ? 24.746 -4.302 -19.748 1.00 91.12 155 ALA A O 1
ATOM 1206 N N . ARG A 1 156 ? 22.724 -4.751 -20.637 1.00 92.69 156 ARG A N 1
ATOM 1207 C CA . ARG A 1 156 ? 23.203 -5.715 -21.641 1.00 92.69 156 ARG A CA 1
ATOM 1208 C C . ARG A 1 156 ? 24.177 -5.067 -22.626 1.00 92.69 156 ARG A C 1
ATOM 1210 O O . ARG A 1 156 ? 25.282 -5.571 -22.804 1.00 92.69 156 ARG A O 1
ATOM 1217 N N . LYS A 1 157 ? 23.816 -3.906 -23.187 1.00 90.12 157 LYS A N 1
ATOM 1218 C CA . LYS A 1 157 ? 24.680 -3.148 -24.110 1.00 90.12 157 LYS A CA 1
ATOM 1219 C C . LYS A 1 157 ? 26.000 -2.728 -23.460 1.00 90.12 157 LYS A C 1
ATOM 1221 O O . LYS A 1 157 ? 27.051 -2.817 -24.089 1.00 90.12 157 LYS A O 1
ATOM 1226 N N . SER A 1 158 ? 25.971 -2.289 -22.200 1.00 89.62 158 SER A N 1
ATOM 1227 C CA . SER A 1 158 ? 27.189 -1.933 -21.460 1.00 89.62 158 SER A CA 1
ATOM 1228 C C . SER A 1 158 ? 28.085 -3.143 -21.184 1.00 89.62 158 SER A C 1
ATOM 1230 O O . SER A 1 158 ? 29.308 -3.031 -21.288 1.00 89.62 158 SER A O 1
ATOM 1232 N N . ALA A 1 159 ? 27.501 -4.301 -20.865 1.00 88.38 159 ALA A N 1
ATOM 1233 C CA . ALA A 1 159 ? 28.249 -5.542 -20.682 1.00 88.38 159 ALA A CA 1
ATOM 1234 C C . ALA A 1 159 ? 28.911 -6.008 -21.993 1.00 88.38 159 ALA A C 1
ATOM 1236 O O . ALA A 1 159 ? 30.098 -6.336 -21.996 1.00 88.38 159 ALA A O 1
ATOM 1237 N N . GLU A 1 160 ? 28.192 -5.958 -23.117 1.00 86.44 160 GLU A N 1
ATOM 1238 C CA . GLU A 1 160 ? 28.724 -6.276 -24.452 1.00 86.44 160 GLU A CA 1
ATOM 1239 C C . GLU A 1 160 ? 29.881 -5.344 -24.846 1.00 86.44 160 GLU A C 1
ATOM 1241 O O . GLU A 1 160 ? 30.933 -5.813 -25.278 1.00 86.44 160 GLU A O 1
ATOM 1246 N N . ALA A 1 161 ? 29.740 -4.034 -24.610 1.00 81.75 161 ALA A N 1
ATOM 1247 C CA . ALA A 1 161 ? 30.799 -3.055 -24.863 1.00 81.75 161 ALA A CA 1
ATOM 1248 C C . ALA A 1 161 ? 32.047 -3.281 -23.990 1.00 81.75 161 ALA A C 1
ATOM 1250 O O . ALA A 1 161 ? 33.166 -3.036 -24.436 1.00 81.75 161 ALA A O 1
ATOM 1251 N N . SER A 1 162 ? 31.864 -3.775 -22.762 1.00 73.75 162 SER A N 1
ATOM 1252 C CA . SER A 1 162 ? 32.961 -4.077 -21.829 1.00 73.75 162 SER A CA 1
ATOM 1253 C C . SER A 1 162 ? 33.651 -5.416 -22.129 1.00 73.75 162 SER A C 1
ATOM 1255 O O . SER A 1 162 ? 34.787 -5.626 -21.712 1.00 73.75 162 SER A O 1
ATOM 1257 N N . THR A 1 163 ? 32.979 -6.310 -22.862 1.00 64.94 163 THR A N 1
ATOM 1258 C CA . THR A 1 163 ? 33.471 -7.651 -23.235 1.00 64.94 163 THR A CA 1
ATOM 1259 C C . THR A 1 163 ? 34.059 -7.683 -24.654 1.00 64.94 163 THR A C 1
ATOM 1261 O O . THR A 1 163 ? 34.617 -8.698 -25.073 1.00 64.94 163 THR A O 1
ATOM 1264 N N . ALA A 1 164 ? 33.974 -6.577 -25.404 1.00 54.59 164 ALA A N 1
ATOM 1265 C CA . ALA A 1 164 ? 34.596 -6.456 -26.718 1.00 54.59 164 ALA A CA 1
ATOM 1266 C C . ALA A 1 164 ? 36.121 -6.701 -26.606 1.00 54.59 164 ALA A C 1
ATOM 1268 O O . ALA A 1 164 ? 36.800 -6.029 -25.824 1.00 54.59 164 ALA A O 1
ATOM 1269 N N . PRO A 1 165 ? 36.678 -7.679 -27.345 1.00 55.41 165 PRO A N 1
ATOM 1270 C CA . PRO A 1 165 ? 38.036 -8.153 -27.121 1.00 55.41 165 PRO A CA 1
ATOM 1271 C C . PRO A 1 165 ? 39.080 -7.075 -27.433 1.00 55.41 165 PRO A C 1
ATOM 1273 O O . PRO A 1 165 ? 38.925 -6.272 -28.353 1.00 55.41 165 PRO A O 1
ATOM 1276 N N . ALA A 1 166 ? 40.209 -7.133 -26.720 1.00 54.88 166 ALA A N 1
ATOM 1277 C CA . ALA A 1 166 ? 41.421 -6.324 -26.907 1.00 54.88 166 ALA A CA 1
ATOM 1278 C C . ALA A 1 166 ? 42.097 -6.467 -28.298 1.00 54.88 166 ALA A C 1
ATOM 1280 O O . ALA A 1 166 ? 43.262 -6.113 -28.463 1.00 54.88 166 ALA A O 1
ATOM 1281 N N . GLN A 1 167 ? 41.387 -6.970 -29.312 1.00 53.34 167 GLN A N 1
ATOM 1282 C CA . GLN A 1 167 ? 41.883 -7.217 -30.667 1.00 53.34 167 GLN A CA 1
ATOM 1283 C C . GLN A 1 167 ? 42.035 -5.948 -31.523 1.00 53.34 167 GLN A C 1
ATOM 1285 O O . GLN A 1 167 ? 42.603 -6.022 -32.604 1.00 53.34 167 GLN A O 1
ATOM 1290 N N . LEU A 1 168 ? 41.616 -4.774 -31.038 1.00 52.84 168 LEU A N 1
ATOM 1291 C CA . LEU A 1 168 ? 41.864 -3.487 -31.712 1.00 52.84 168 LEU A CA 1
ATOM 1292 C C . LEU A 1 168 ? 43.047 -2.688 -31.133 1.00 52.84 168 LEU A C 1
ATOM 1294 O O . LEU A 1 168 ? 43.319 -1.590 -31.607 1.00 52.84 168 LEU A O 1
ATOM 1298 N N . ARG A 1 169 ? 43.773 -3.208 -30.130 1.00 53.06 169 ARG A N 1
ATOM 1299 C CA . ARG A 1 169 ? 44.921 -2.502 -29.518 1.00 53.06 169 ARG A CA 1
ATOM 1300 C C . ARG A 1 169 ? 46.303 -2.941 -30.024 1.00 53.06 169 ARG A C 1
ATOM 1302 O O . ARG A 1 169 ? 47.282 -2.342 -29.601 1.00 53.06 169 ARG A O 1
ATOM 1309 N N . SER A 1 170 ? 46.409 -3.934 -30.915 1.00 47.91 170 SER A N 1
ATOM 1310 C CA . SER A 1 170 ? 47.706 -4.422 -31.436 1.00 47.91 170 SER A CA 1
ATOM 1311 C C . SER A 1 170 ? 47.943 -4.165 -32.933 1.00 47.91 170 SER A C 1
ATOM 1313 O O . SER A 1 170 ? 48.761 -4.855 -33.536 1.00 47.91 170 SER A O 1
ATOM 1315 N N . ALA A 1 171 ? 47.219 -3.227 -33.550 1.00 49.28 171 ALA A N 1
ATOM 1316 C CA . ALA A 1 171 ? 47.357 -2.900 -34.976 1.00 49.28 171 ALA A CA 1
ATOM 1317 C C . ALA A 1 171 ? 47.801 -1.444 -35.225 1.00 49.28 171 ALA A C 1
ATOM 1319 O O . ALA A 1 171 ? 47.374 -0.835 -36.205 1.00 49.28 171 ALA A O 1
ATOM 1320 N N . ALA A 1 172 ? 48.633 -0.887 -34.339 1.00 43.94 172 ALA A N 1
ATOM 1321 C CA . ALA A 1 172 ? 49.285 0.412 -34.517 1.00 43.94 172 ALA A CA 1
ATOM 1322 C C . ALA A 1 172 ? 50.801 0.269 -34.356 1.00 43.94 172 ALA A C 1
ATOM 1324 O O . ALA A 1 172 ? 51.210 -0.451 -33.416 1.00 43.94 172 ALA A O 1
#

Secondary structure (DSSP, 8-state):
-PPPTTHHHHSS--BTTB---SS-GGGG-HHHHHHHHHHHHHHHHHHHHHHHHTTSS-HHHHHHHHHHHHHHHHHHHHHHH--S-PPPGGGHHHHHHHHHHHHHHHHHHHHHTTS--HHHHHHHHHHHHHHHTTSTT--HHHHHHHHHHHHHHHHHHHHHHHHS-GGGSS--

Mean predicted aligned error: 7.84 Å

Sequence (172 aa):
MNRPRFMERFAKGIWRGLNVQDPPWAAGDYPDLLAMAEGMLASRQRRFPELVRAGTMEQATADAQLAAYAAIVADWTWIVSGQGERAHLATLDARKAALDASIDTIAEIASEHGGFSLALALQAQHVIALRWHLEPESDVHFYAAITHQIRADLARKSAEASTAPAQLRSAA

Foldseek 3Di:
DDDPPVVVCQPAHQDLNDGHHVVQPCLPVLVVLLVLLVVVLVVLVVPVVVCCVVVVDPPVRSVLLNVLSVLLNQQSCCLPPVPDDHHDPVSLVSVLVSLVVVLVVLSVVQVVVVHDDPVSNVSNSSSSSSNVCSDPPNCSVVVSVVVVVVVVVVVVVVVVVVPPDPVVVPPD